Protein AF-K4A0N2-F1 (afdb_monomer_lite)

Sequence (80 aa):
MPLCTWKLFYARLRRQQPKERRKGLDTLFMLVIWSLWKEHNAGVFNQCSSSTQELLQRIKQESEHWVLAGARQLGRLFIE

Secondary structure (DSSP, 8-state):
--HHHHHHHHHHHHHHS-HHHHHHHHHHHHHHHHHHHHHHHHHHHH-----HHHHHHHHHHHHHHHHHTT-HHHHHHH--

Foldseek 3Di:
DDPVVVVVVLVVVLVPDDPLLNVLSVVLVVLLVVLVVVQVVCCVVPVDRDDPVVSVVVSVVVLVVVVVVPPVSVVVVVPD

Structure (mmCIF, N/CA/C/O backbone):
data_AF-K4A0N2-F1
#
_entry.id   AF-K4A0N2-F1
#
loop_
_atom_site.group_PDB
_atom_site.id
_atom_site.type_symbol
_atom_site.label_atom_id
_atom_site.label_alt_id
_atom_site.label_comp_id
_atom_site.label_asym_id
_atom_site.label_entity_id
_atom_site.label_seq_id
_atom_site.pdbx_PDB_ins_code
_atom_site.Cartn_x
_atom_site.Cartn_y
_atom_site.Cartn_z
_atom_site.occupancy
_atom_site.B_iso_or_equiv
_atom_site.auth_seq_id
_atom_site.auth_comp_id
_atom_site.auth_asym_id
_atom_site.auth_atom_id
_atom_site.pdbx_PDB_model_num
ATOM 1 N N . MET A 1 1 ? 5.706 -16.452 -10.583 1.00 54.09 1 MET A N 1
ATOM 2 C CA . MET A 1 1 ? 5.696 -16.310 -9.107 1.00 54.09 1 MET A CA 1
ATOM 3 C C . MET A 1 1 ? 4.507 -17.074 -8.534 1.00 54.09 1 MET A C 1
ATOM 5 O O . MET A 1 1 ? 3.396 -16.805 -8.978 1.00 54.09 1 MET A O 1
ATOM 9 N N . PRO A 1 2 ? 4.682 -18.040 -7.614 1.00 59.84 2 PRO A N 1
ATOM 10 C CA . PRO A 1 2 ? 3.565 -18.854 -7.146 1.00 59.84 2 PRO A CA 1
ATOM 11 C C . PRO A 1 2 ? 2.671 -18.043 -6.196 1.00 59.84 2 PRO A C 1
ATOM 13 O O . PRO A 1 2 ? 3.111 -17.546 -5.163 1.00 59.84 2 PRO A O 1
ATOM 16 N N . LEU A 1 3 ? 1.391 -17.929 -6.545 1.00 60.00 3 LEU A N 1
ATOM 17 C CA . LEU A 1 3 ? 0.349 -17.194 -5.809 1.00 60.00 3 LEU A CA 1
ATOM 18 C C . LEU A 1 3 ? 0.173 -17.638 -4.337 1.00 60.00 3 LEU A C 1
ATOM 20 O O . LEU A 1 3 ? -0.433 -16.916 -3.543 1.00 60.00 3 LEU A O 1
ATOM 24 N N . CYS A 1 4 ? 0.690 -18.809 -3.953 1.00 65.12 4 CYS A N 1
ATOM 25 C CA . CYS A 1 4 ? 0.529 -19.393 -2.619 1.00 65.12 4 CYS A CA 1
ATOM 26 C C . CYS A 1 4 ? 1.296 -18.643 -1.517 1.00 65.12 4 CYS A C 1
ATOM 28 O O . CYS A 1 4 ? 0.774 -18.486 -0.414 1.00 65.12 4 CYS A O 1
ATOM 30 N N . THR A 1 5 ? 2.497 -18.127 -1.796 1.00 75.00 5 THR A N 1
ATOM 31 C CA . THR A 1 5 ? 3.336 -17.462 -0.781 1.00 75.00 5 THR A CA 1
ATOM 32 C C . THR A 1 5 ? 2.768 -16.106 -0.371 1.00 75.00 5 THR A C 1
ATOM 34 O O . THR A 1 5 ? 2.710 -15.785 0.815 1.00 75.00 5 THR A O 1
ATOM 37 N N . TRP A 1 6 ? 2.266 -15.334 -1.335 1.00 76.62 6 TRP A N 1
ATOM 38 C CA . TRP A 1 6 ? 1.691 -14.011 -1.086 1.00 76.62 6 TRP A CA 1
ATOM 39 C C . TRP A 1 6 ? 0.359 -14.073 -0.343 1.00 76.62 6 TRP A C 1
ATOM 41 O O . TRP A 1 6 ? 0.129 -13.270 0.560 1.00 76.62 6 TRP A O 1
ATOM 51 N N . LYS A 1 7 ? -0.496 -15.057 -0.659 1.00 81.62 7 LYS A N 1
ATOM 52 C CA . LYS A 1 7 ? -1.752 -15.276 0.076 1.00 81.62 7 LYS A CA 1
ATOM 53 C C . LYS A 1 7 ? -1.495 -15.559 1.556 1.00 81.62 7 LYS A C 1
ATOM 55 O O . LYS A 1 7 ? -2.155 -14.970 2.409 1.00 81.62 7 LYS A O 1
ATOM 60 N N . LEU A 1 8 ? -0.522 -16.418 1.866 1.00 86.56 8 LEU A N 1
ATOM 61 C CA . LEU A 1 8 ? -0.152 -16.735 3.249 1.00 86.56 8 LEU A CA 1
ATOM 62 C C . LEU A 1 8 ? 0.496 -15.543 3.960 1.00 86.56 8 LEU A C 1
ATOM 64 O O . LEU A 1 8 ? 0.142 -15.250 5.103 1.00 86.56 8 LEU A O 1
ATOM 68 N N . PHE A 1 9 ? 1.397 -14.833 3.279 1.00 86.44 9 PHE A N 1
ATOM 69 C CA . PHE A 1 9 ? 2.022 -13.619 3.800 1.00 86.44 9 PHE A CA 1
ATOM 70 C C . PHE A 1 9 ? 0.978 -12.553 4.152 1.00 86.44 9 PHE A C 1
ATOM 72 O O . PHE A 1 9 ? 0.938 -12.075 5.284 1.00 86.44 9 PHE A O 1
ATOM 79 N N . TYR A 1 10 ? 0.071 -12.246 3.227 1.00 89.44 10 TYR A N 1
ATOM 80 C CA . TYR A 1 10 ? -0.994 -11.274 3.445 1.00 89.44 10 TYR A CA 1
ATOM 81 C C . TYR A 1 10 ? -1.965 -11.709 4.544 1.00 89.44 10 TYR A C 1
ATOM 83 O O . TYR A 1 10 ? -2.288 -10.922 5.430 1.00 89.44 10 TYR A O 1
ATOM 91 N N . ALA A 1 11 ? -2.381 -12.979 4.562 1.00 91.12 11 ALA A N 1
ATOM 92 C CA 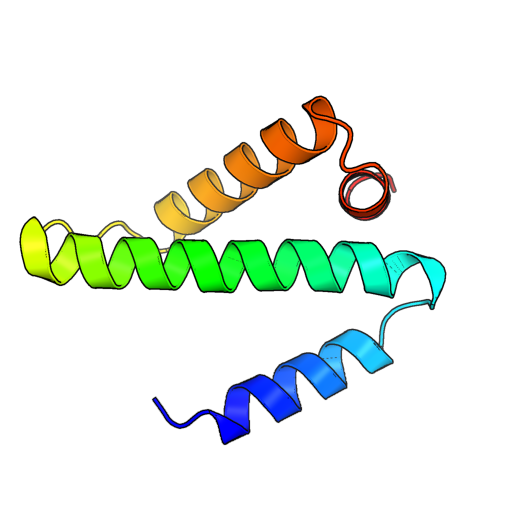. ALA A 1 11 ? -3.236 -13.504 5.624 1.00 91.12 11 ALA A CA 1
ATOM 93 C C . ALA A 1 11 ? -2.565 -13.427 7.008 1.00 91.12 11 ALA A C 1
ATOM 95 O O . ALA A 1 11 ? -3.240 -13.214 8.019 1.00 91.12 11 ALA A O 1
ATOM 96 N N . ARG A 1 12 ? -1.238 -13.592 7.081 1.00 91.75 12 ARG A N 1
ATOM 97 C CA . ARG A 1 12 ? -0.461 -13.388 8.311 1.00 91.75 12 ARG A CA 1
ATOM 98 C C . ARG A 1 12 ? -0.415 -11.909 8.697 1.00 91.75 12 ARG A C 1
ATOM 100 O O . ARG A 1 12 ? -0.776 -11.586 9.826 1.00 91.75 12 ARG A O 1
ATOM 107 N N . LEU A 1 13 ? -0.043 -11.030 7.769 1.00 90.44 13 LEU A N 1
ATOM 108 C CA . LEU A 1 13 ? 0.049 -9.583 7.984 1.00 90.44 13 LEU A CA 1
ATOM 109 C C . LEU A 1 13 ? -1.291 -8.993 8.445 1.00 90.44 13 LEU A C 1
ATOM 111 O O . LEU A 1 13 ? -1.365 -8.279 9.441 1.00 90.44 13 LEU A O 1
ATOM 115 N N . ARG A 1 14 ? -2.383 -9.373 7.779 1.00 92.81 14 ARG A N 1
ATOM 116 C CA . ARG A 1 14 ? -3.740 -8.921 8.093 1.00 92.81 14 ARG A CA 1
ATOM 117 C C . ARG A 1 14 ? -4.227 -9.382 9.464 1.00 92.81 14 ARG A C 1
ATOM 119 O O . ARG A 1 14 ? -4.965 -8.651 10.124 1.00 92.81 14 ARG A O 1
ATOM 126 N N . ARG A 1 15 ? -3.829 -10.580 9.911 1.00 93.12 15 ARG A N 1
ATOM 127 C CA . ARG A 1 15 ? -4.171 -11.089 11.252 1.00 93.12 15 ARG A CA 1
ATOM 128 C C . ARG A 1 15 ? -3.518 -10.280 12.370 1.00 93.12 15 ARG A C 1
ATOM 130 O O . ARG A 1 15 ? -4.143 -10.127 13.412 1.00 93.12 15 ARG A O 1
ATOM 137 N N . GLN A 1 16 ? -2.318 -9.751 12.139 1.00 92.50 16 GLN A N 1
ATOM 138 C CA . GLN A 1 16 ? -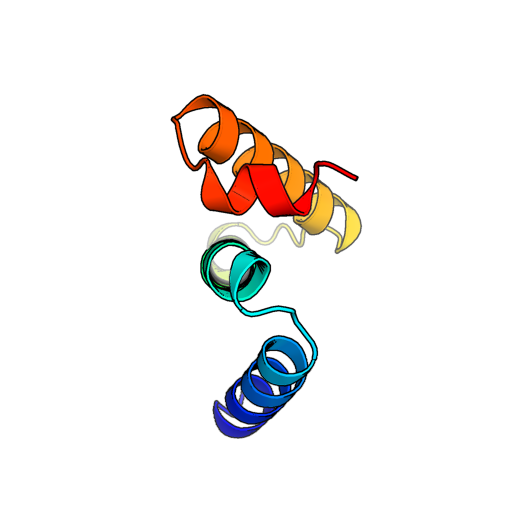1.579 -8.945 13.118 1.00 92.50 16 GLN A CA 1
ATOM 139 C C . GLN A 1 16 ? -2.144 -7.528 13.288 1.00 92.50 16 GLN A C 1
ATOM 141 O O . GLN A 1 16 ? -1.809 -6.855 14.255 1.00 92.50 16 GLN A O 1
ATOM 146 N N . GLN A 1 17 ? -3.008 -7.071 12.376 1.00 90.44 17 GLN A N 1
ATOM 147 C CA . GLN A 1 17 ? -3.592 -5.735 12.449 1.00 90.44 17 GLN A CA 1
ATOM 148 C C . GLN A 1 17 ? -4.915 -5.703 13.239 1.00 90.44 17 GLN A C 1
ATOM 150 O O . GLN A 1 17 ? -5.756 -6.609 13.076 1.00 90.44 17 GLN A O 1
ATOM 155 N N . PRO A 1 18 ? -5.156 -4.622 14.012 1.00 91.06 18 PRO A N 1
ATOM 156 C CA . PRO A 1 18 ? -6.467 -4.299 14.574 1.00 91.06 18 PRO A CA 1
ATOM 157 C C . PRO A 1 18 ? -7.549 -4.268 13.490 1.00 91.06 18 PRO A C 1
ATOM 159 O O . PRO A 1 18 ? -7.271 -3.930 12.334 1.00 91.06 18 PRO A O 1
ATOM 162 N N . LYS A 1 19 ? -8.794 -4.618 13.839 1.00 88.31 19 LYS A N 1
ATOM 163 C CA . LYS A 1 19 ? -9.899 -4.735 12.864 1.00 88.31 19 LYS A CA 1
ATOM 164 C C . LYS A 1 19 ? -10.120 -3.433 12.088 1.00 88.31 19 LYS A C 1
ATOM 166 O O . LYS A 1 19 ? -10.436 -3.474 10.901 1.00 88.31 19 LYS A O 1
ATOM 171 N N . GLU A 1 20 ? -9.888 -2.309 12.746 1.00 88.00 20 GLU A N 1
ATOM 172 C CA . GLU A 1 20 ? -10.044 -0.940 12.266 1.00 88.00 20 GLU A CA 1
ATOM 173 C C . GLU A 1 20 ? -9.022 -0.602 11.170 1.00 88.00 20 GLU A C 1
ATOM 175 O O . GLU A 1 20 ? -9.338 0.141 10.241 1.00 88.00 20 GLU A O 1
ATOM 180 N N . ARG A 1 21 ? -7.818 -1.192 11.240 1.00 88.50 21 ARG A N 1
ATOM 181 C CA . ARG A 1 21 ? -6.716 -0.980 10.285 1.00 88.50 21 ARG A CA 1
ATOM 182 C C . ARG A 1 21 ? -6.728 -1.962 9.116 1.00 88.50 21 ARG A C 1
ATOM 184 O O . ARG A 1 21 ? -6.154 -1.673 8.071 1.00 88.50 21 ARG A O 1
ATOM 191 N N . ARG A 1 22 ? -7.420 -3.102 9.238 1.00 92.44 22 ARG A N 1
ATOM 192 C CA . ARG A 1 22 ? -7.448 -4.138 8.186 1.00 92.44 22 ARG A CA 1
ATOM 193 C C . ARG A 1 22 ? -7.918 -3.604 6.842 1.00 92.44 22 ARG A C 1
ATOM 195 O O . ARG A 1 22 ? -7.272 -3.882 5.849 1.00 92.44 22 ARG A O 1
ATOM 202 N N . LYS A 1 23 ? -8.988 -2.805 6.796 1.00 89.56 23 LYS A N 1
ATOM 203 C CA . LYS A 1 23 ? -9.487 -2.293 5.510 1.00 89.56 23 LYS A CA 1
ATOM 204 C C . LYS A 1 23 ? -8.499 -1.337 4.831 1.00 89.56 23 LYS A C 1
ATOM 206 O O . LYS A 1 23 ? -8.323 -1.420 3.623 1.00 89.56 23 LYS A O 1
ATOM 211 N N . GLY A 1 24 ? -7.822 -0.482 5.601 1.00 89.94 24 GLY A N 1
ATOM 212 C CA . GLY A 1 24 ? -6.740 0.352 5.076 1.00 89.94 24 GLY A CA 1
ATOM 213 C C . GLY A 1 24 ? -5.579 -0.491 4.550 1.00 89.94 24 GLY A C 1
ATOM 214 O O . GLY A 1 24 ? -5.068 -0.221 3.466 1.00 89.94 24 GLY A O 1
ATOM 215 N N . LEU A 1 25 ? -5.207 -1.550 5.282 1.00 91.44 25 LEU A N 1
ATOM 216 C CA . LEU A 1 25 ? -4.158 -2.483 4.863 1.00 91.44 25 LEU A CA 1
ATOM 217 C C . LEU A 1 25 ? -4.545 -3.205 3.569 1.00 91.44 25 LEU A C 1
ATOM 219 O O . LEU A 1 25 ? -3.704 -3.360 2.692 1.00 91.44 25 LEU A O 1
ATOM 223 N N . ASP A 1 26 ? -5.805 -3.620 3.440 1.00 91.62 26 ASP A N 1
ATOM 224 C CA . ASP A 1 26 ? -6.338 -4.276 2.247 1.00 91.62 26 ASP A CA 1
ATOM 225 C C . ASP A 1 26 ? -6.188 -3.347 1.018 1.00 91.62 26 ASP A C 1
ATOM 227 O O . ASP A 1 26 ? -5.693 -3.780 -0.024 1.00 91.62 26 ASP A O 1
ATOM 231 N N . THR A 1 27 ? -6.510 -2.052 1.158 1.00 91.00 27 THR A N 1
ATOM 232 C CA . THR A 1 27 ? -6.299 -1.035 0.108 1.00 91.00 27 THR A CA 1
ATOM 233 C C . THR A 1 27 ? -4.818 -0.821 -0.212 1.00 91.00 27 THR A C 1
ATOM 235 O O . THR A 1 27 ? -4.437 -0.848 -1.381 1.00 91.00 27 THR A O 1
ATOM 238 N N . LEU A 1 28 ? -3.967 -0.636 0.803 1.00 90.88 28 LEU A N 1
ATOM 239 C CA . LEU A 1 28 ? -2.531 -0.419 0.604 1.00 90.88 28 LEU A CA 1
ATOM 240 C C . LEU A 1 28 ? -1.874 -1.622 -0.082 1.00 90.88 28 LEU A C 1
ATOM 242 O O . LEU A 1 28 ? -1.071 -1.466 -0.997 1.00 90.88 28 LEU A O 1
ATOM 246 N N . PHE A 1 29 ? -2.239 -2.833 0.330 1.00 90.81 29 PHE A N 1
ATOM 247 C CA . PHE A 1 29 ? -1.720 -4.062 -0.252 1.00 90.81 29 PHE A CA 1
ATOM 248 C C . PHE A 1 29 ? -2.110 -4.200 -1.729 1.00 90.81 29 PHE A C 1
ATOM 250 O O . PHE A 1 29 ? -1.275 -4.580 -2.550 1.00 90.81 29 PHE A O 1
ATOM 257 N N . MET A 1 30 ? -3.340 -3.815 -2.090 1.00 90.44 30 MET A N 1
ATOM 258 C CA . MET A 1 30 ? -3.752 -3.730 -3.494 1.00 90.44 30 MET A CA 1
ATOM 259 C C . MET A 1 30 ? -2.940 -2.690 -4.276 1.00 90.44 30 MET A C 1
ATOM 261 O O . MET A 1 30 ? -2.522 -2.990 -5.391 1.00 90.44 30 MET A O 1
ATOM 265 N N . LEU A 1 31 ? -2.644 -1.518 -3.700 1.00 90.00 31 LEU A N 1
ATOM 266 C CA . LEU A 1 31 ? -1.793 -0.501 -4.341 1.00 90.00 31 LEU A CA 1
ATOM 267 C C . LEU A 1 31 ? -0.363 -0.997 -4.591 1.00 90.00 31 LEU A C 1
ATOM 269 O O . LEU A 1 31 ? 0.207 -0.727 -5.650 1.00 90.00 31 LEU A O 1
ATOM 273 N N . VAL A 1 32 ? 0.208 -1.752 -3.649 1.00 89.94 32 VAL A N 1
ATOM 274 C CA . VAL A 1 32 ? 1.532 -2.375 -3.806 1.00 89.94 32 VAL A CA 1
ATOM 275 C C . VAL A 1 32 ? 1.516 -3.391 -4.949 1.00 89.94 32 VAL A C 1
ATOM 277 O O . VAL A 1 32 ? 2.370 -3.323 -5.832 1.00 89.94 32 VAL A O 1
ATOM 280 N N . ILE A 1 33 ? 0.530 -4.296 -4.977 1.00 89.38 33 ILE A N 1
ATOM 281 C CA . ILE A 1 33 ? 0.384 -5.287 -6.058 1.00 89.38 33 ILE A CA 1
ATOM 282 C C . ILE A 1 33 ? 0.199 -4.593 -7.408 1.00 89.38 33 ILE A C 1
ATOM 284 O O . ILE A 1 33 ? 0.860 -4.954 -8.381 1.00 89.38 33 ILE A O 1
ATOM 288 N N . TRP A 1 34 ? -0.674 -3.589 -7.464 1.00 88.62 34 TRP A N 1
ATOM 289 C CA . TRP A 1 34 ? -0.934 -2.809 -8.669 1.00 88.62 34 TRP A CA 1
ATOM 290 C C . TRP A 1 34 ? 0.330 -2.123 -9.188 1.00 88.62 34 TRP A C 1
ATOM 292 O O . TRP A 1 34 ? 0.616 -2.160 -10.383 1.00 88.62 34 TRP A O 1
ATOM 302 N N . SER A 1 35 ? 1.124 -1.537 -8.294 1.00 87.25 35 SER A N 1
ATOM 303 C CA . SER A 1 35 ? 2.360 -0.851 -8.671 1.00 87.25 35 SER A CA 1
ATOM 304 C C . SER A 1 35 ? 3.420 -1.831 -9.166 1.00 87.25 35 SER A C 1
ATOM 306 O O . SER A 1 35 ? 4.018 -1.587 -10.206 1.00 87.25 35 SER A O 1
ATOM 308 N N . LEU A 1 36 ? 3.581 -2.984 -8.508 1.00 85.19 36 LEU A N 1
ATOM 309 C CA . LEU A 1 36 ? 4.460 -4.062 -8.977 1.00 85.19 36 LEU A CA 1
ATOM 310 C C . LEU A 1 36 ? 4.044 -4.594 -10.354 1.00 85.19 36 LEU A C 1
ATOM 312 O O . LEU A 1 36 ? 4.898 -4.868 -11.194 1.00 85.19 36 LEU A O 1
ATOM 316 N N . TRP A 1 37 ? 2.739 -4.723 -10.602 1.00 85.62 37 TRP A N 1
ATOM 317 C CA . TRP A 1 37 ? 2.224 -5.119 -11.910 1.00 85.62 37 TRP A CA 1
ATOM 318 C C . TRP A 1 37 ? 2.530 -4.066 -12.984 1.00 85.62 37 TRP A C 1
ATOM 320 O O . TRP A 1 37 ? 2.989 -4.422 -14.070 1.00 85.62 37 TRP A O 1
ATOM 330 N N . LYS A 1 38 ? 2.345 -2.774 -12.674 1.00 83.44 38 LYS A N 1
ATOM 331 C CA . LYS A 1 38 ? 2.722 -1.669 -13.571 1.00 83.44 38 LYS A CA 1
ATOM 332 C C . LYS A 1 38 ? 4.219 -1.672 -13.884 1.00 83.44 38 LYS A C 1
ATOM 334 O O . LYS A 1 38 ? 4.560 -1.557 -15.052 1.00 83.44 38 LYS A O 1
ATOM 339 N N . GLU A 1 39 ? 5.090 -1.849 -12.889 1.00 82.38 39 GLU A N 1
ATOM 340 C CA . GLU A 1 39 ? 6.547 -1.938 -13.092 1.00 82.38 39 GLU A CA 1
ATOM 341 C C . GLU A 1 39 ? 6.935 -3.132 -13.960 1.00 82.38 39 GLU A C 1
ATOM 343 O O . GLU A 1 39 ? 7.723 -3.000 -14.890 1.00 82.38 39 GLU A O 1
ATOM 348 N N . HIS A 1 40 ? 6.347 -4.301 -13.701 1.00 76.31 40 HIS A N 1
ATOM 349 C CA . HIS A 1 40 ? 6.615 -5.490 -14.501 1.00 76.31 40 HIS A CA 1
ATOM 350 C C . HIS A 1 40 ? 6.200 -5.286 -15.967 1.00 76.31 40 HIS A C 1
ATOM 352 O O . HIS A 1 40 ? 6.937 -5.657 -16.877 1.00 76.31 40 HIS A O 1
ATOM 358 N N . ASN A 1 41 ? 5.051 -4.652 -16.216 1.00 77.81 41 ASN A N 1
ATOM 359 C CA . ASN A 1 41 ? 4.637 -4.305 -17.574 1.00 77.81 41 ASN A CA 1
ATOM 360 C C . ASN A 1 41 ? 5.512 -3.206 -18.188 1.00 77.81 41 ASN A C 1
ATOM 362 O O . ASN A 1 41 ? 5.887 -3.310 -19.351 1.00 77.81 41 ASN A O 1
ATOM 366 N N . ALA A 1 42 ? 5.894 -2.184 -17.424 1.00 69.25 42 ALA A N 1
ATOM 367 C CA . ALA A 1 42 ? 6.801 -1.139 -17.890 1.00 69.25 42 ALA A CA 1
ATOM 368 C C . ALA A 1 42 ? 8.179 -1.708 -18.265 1.00 69.25 42 ALA A C 1
ATOM 370 O O . ALA A 1 42 ? 8.750 -1.288 -19.266 1.00 69.25 42 ALA A O 1
ATOM 371 N N . GLY A 1 43 ? 8.678 -2.711 -17.538 1.00 63.94 43 GLY A N 1
ATOM 372 C CA . GLY A 1 43 ? 9.913 -3.422 -17.874 1.00 63.94 43 GLY A CA 1
ATOM 373 C C . GLY A 1 43 ? 9.830 -4.186 -19.200 1.00 63.94 43 GLY A C 1
ATOM 374 O O . GLY A 1 43 ? 10.795 -4.189 -19.960 1.00 63.94 43 GLY A O 1
ATOM 375 N N . VAL A 1 44 ? 8.668 -4.767 -19.521 1.00 60.38 44 VAL A N 1
ATOM 376 C CA . VAL A 1 44 ? 8.430 -5.455 -20.804 1.00 60.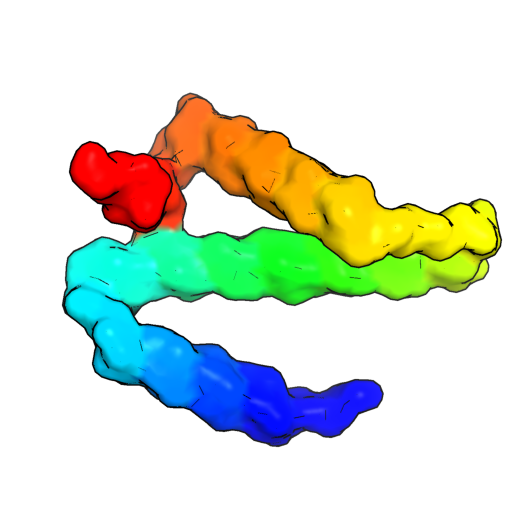38 44 VAL A CA 1
ATOM 377 C C . VAL A 1 44 ? 8.347 -4.468 -21.976 1.00 60.38 44 VAL A C 1
ATOM 379 O O . VAL A 1 44 ? 8.804 -4.791 -23.069 1.00 60.38 44 VAL A O 1
ATOM 382 N N . PHE A 1 45 ? 7.801 -3.267 -21.760 1.00 54.47 45 PHE A N 1
ATOM 383 C CA . PHE A 1 45 ? 7.571 -2.287 -22.831 1.00 54.47 45 PHE A CA 1
ATOM 384 C C . PHE A 1 45 ? 8.644 -1.193 -22.961 1.00 54.47 45 PHE A C 1
ATOM 386 O O . PHE A 1 45 ? 8.758 -0.610 -24.034 1.00 54.47 45 PHE A O 1
ATOM 393 N N . ASN A 1 46 ? 9.423 -0.900 -21.914 1.00 58.78 46 ASN A N 1
ATOM 394 C CA . ASN A 1 46 ? 10.247 0.315 -21.846 1.00 58.78 46 ASN A CA 1
ATOM 395 C C . ASN A 1 46 ? 11.694 0.096 -21.358 1.00 58.78 46 ASN A C 1
ATOM 397 O O . ASN A 1 46 ? 12.417 1.077 -21.232 1.00 58.78 46 ASN A O 1
ATOM 401 N N . GLN A 1 47 ? 12.120 -1.143 -21.053 1.00 57.38 47 GLN A N 1
ATOM 402 C CA . GLN A 1 47 ? 13.468 -1.533 -20.558 1.00 57.38 47 GLN A CA 1
ATOM 403 C C . GLN A 1 47 ? 14.014 -0.763 -19.331 1.00 57.38 47 GLN A C 1
ATOM 405 O O . GLN A 1 47 ? 15.088 -1.080 -18.823 1.00 57.38 47 GLN A O 1
ATOM 410 N N . CYS A 1 48 ? 13.278 0.207 -18.797 1.00 57.41 48 CYS A N 1
ATOM 411 C CA . CYS A 1 48 ? 13.646 0.957 -17.610 1.00 57.41 48 CYS A CA 1
ATOM 412 C C . CYS A 1 48 ? 13.247 0.161 -16.369 1.00 57.41 48 CYS A C 1
ATOM 414 O O . CYS A 1 48 ? 12.067 0.028 -16.052 1.00 57.41 48 CYS A O 1
ATOM 416 N N . SER A 1 49 ? 14.242 -0.369 -15.661 1.00 59.97 49 SER A N 1
ATOM 417 C CA . SER A 1 49 ? 14.047 -0.933 -14.326 1.00 5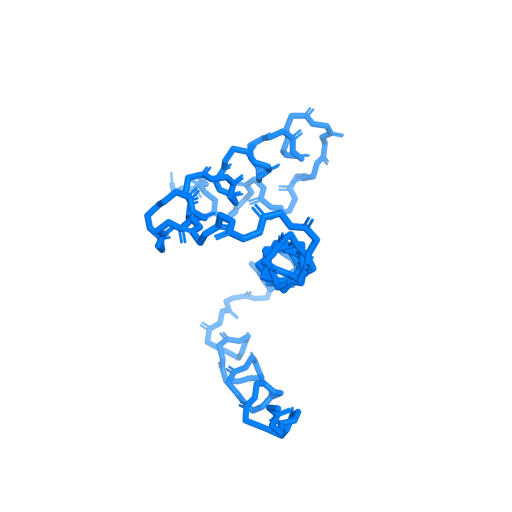9.97 49 SER A CA 1
ATOM 418 C C . SER A 1 49 ? 14.122 0.202 -13.308 1.00 59.97 49 SER A C 1
ATOM 420 O O . SER A 1 49 ? 15.210 0.708 -13.040 1.00 59.97 49 SER A O 1
ATOM 422 N N . SER A 1 50 ? 12.983 0.627 -12.758 1.00 69.38 50 SER A N 1
ATOM 423 C CA . SER A 1 50 ? 12.985 1.553 -11.622 1.00 69.38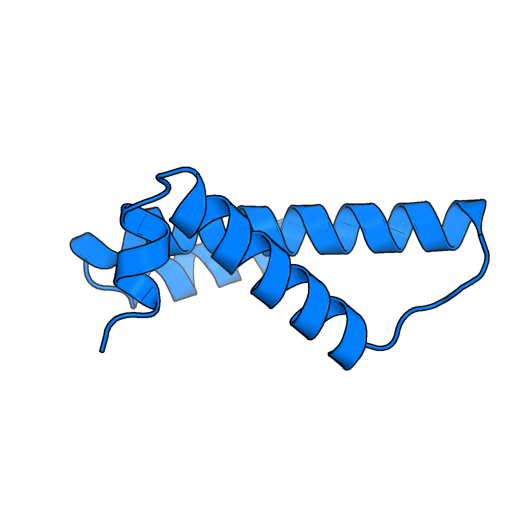 50 SER A CA 1
ATOM 424 C C . SER A 1 50 ? 13.554 0.866 -10.383 1.00 69.38 50 SER A C 1
ATOM 426 O O . SER A 1 50 ? 13.345 -0.328 -10.153 1.00 69.38 50 SER A O 1
ATOM 428 N N . SER A 1 51 ? 14.287 1.620 -9.566 1.00 80.38 51 SER A N 1
ATOM 429 C CA . SER A 1 51 ? 14.813 1.076 -8.313 1.00 80.38 51 SER A CA 1
ATOM 430 C C . SER A 1 51 ? 13.674 0.782 -7.331 1.00 80.38 51 SER A C 1
ATOM 432 O O . SER A 1 51 ? 12.611 1.408 -7.365 1.00 80.38 51 SER A O 1
ATOM 434 N N . THR A 1 52 ? 13.900 -0.129 -6.381 1.00 80.12 52 THR A N 1
ATOM 435 C CA . THR A 1 52 ? 12.933 -0.401 -5.303 1.00 80.12 52 THR A CA 1
ATOM 436 C C . THR A 1 52 ? 12.538 0.876 -4.549 1.00 80.12 52 THR A C 1
ATOM 438 O O . THR A 1 52 ? 11.394 1.008 -4.121 1.00 80.12 52 THR A O 1
ATOM 441 N N . GLN A 1 53 ? 13.458 1.836 -4.404 1.00 82.81 53 GLN A N 1
ATOM 442 C CA . GLN A 1 53 ? 13.187 3.113 -3.740 1.00 82.81 53 GLN A CA 1
ATOM 443 C C . GLN A 1 53 ? 12.234 3.999 -4.548 1.00 82.81 53 GLN A C 1
ATOM 445 O O . GLN A 1 53 ? 11.310 4.569 -3.972 1.00 82.81 53 GLN A O 1
ATOM 450 N N . GLU A 1 54 ? 12.405 4.070 -5.868 1.00 84.62 54 GLU A N 1
ATOM 451 C CA . GLU A 1 54 ? 11.492 4.811 -6.747 1.00 84.62 54 GLU A CA 1
ATOM 452 C C . GLU A 1 54 ? 10.084 4.214 -6.720 1.00 84.62 54 GLU A C 1
ATOM 454 O O . GLU A 1 54 ? 9.099 4.944 -6.609 1.00 84.62 54 GLU A O 1
ATOM 459 N N . LEU A 1 55 ? 9.976 2.882 -6.748 1.00 86.06 55 LEU A N 1
ATOM 460 C CA . LEU A 1 55 ? 8.690 2.198 -6.641 1.00 86.06 55 LEU A CA 1
ATOM 461 C C . LEU A 1 55 ? 7.999 2.500 -5.304 1.00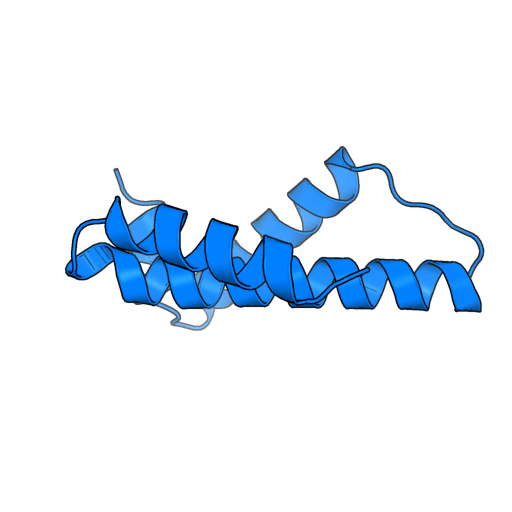 86.06 55 LEU A C 1
ATOM 463 O O . LEU A 1 55 ? 6.801 2.783 -5.272 1.00 86.06 55 LEU A O 1
ATOM 467 N N . LEU A 1 56 ? 8.748 2.477 -4.198 1.00 86.12 56 LEU A N 1
ATOM 468 C CA . LEU A 1 56 ? 8.221 2.831 -2.879 1.00 86.12 56 LEU A CA 1
ATOM 469 C C . LEU A 1 56 ? 7.755 4.290 -2.821 1.00 86.12 56 LEU A C 1
ATOM 471 O O . LEU A 1 56 ? 6.686 4.562 -2.273 1.00 86.12 56 LEU A O 1
ATOM 475 N N . GLN A 1 57 ? 8.510 5.221 -3.410 1.00 88.75 57 GLN A N 1
ATOM 476 C CA . GLN A 1 57 ? 8.102 6.624 -3.507 1.00 88.75 57 GLN A CA 1
ATOM 477 C C . GLN A 1 57 ? 6.819 6.789 -4.326 1.00 88.75 57 GLN A C 1
ATOM 479 O O . GLN A 1 57 ? 5.911 7.489 -3.879 1.00 88.75 57 GLN A O 1
ATOM 484 N N . ARG A 1 58 ? 6.693 6.095 -5.465 1.00 88.50 58 ARG A N 1
ATOM 485 C CA . ARG A 1 58 ? 5.467 6.097 -6.281 1.00 88.50 58 ARG A CA 1
ATOM 486 C C . ARG A 1 58 ? 4.268 5.551 -5.510 1.00 88.50 58 ARG A C 1
ATOM 488 O O . ARG A 1 58 ? 3.212 6.171 -5.525 1.00 88.50 58 ARG A O 1
ATOM 495 N N . ILE A 1 59 ? 4.426 4.431 -4.801 1.00 90.25 59 ILE A N 1
ATOM 496 C CA . ILE A 1 59 ? 3.357 3.854 -3.967 1.00 90.25 59 ILE A CA 1
ATOM 497 C C . ILE A 1 59 ? 2.940 4.837 -2.870 1.00 90.25 59 ILE A C 1
ATOM 499 O O . ILE A 1 59 ? 1.746 5.007 -2.628 1.00 90.25 59 ILE A O 1
ATOM 503 N N . LYS A 1 60 ? 3.904 5.506 -2.223 1.00 89.81 60 LYS A N 1
ATOM 504 C CA . LYS A 1 60 ? 3.620 6.523 -1.206 1.00 89.81 60 LYS A CA 1
ATOM 505 C C . LYS A 1 60 ? 2.827 7.689 -1.799 1.00 89.81 60 LYS A C 1
ATOM 507 O O . LYS A 1 60 ? 1.762 8.010 -1.279 1.00 89.81 60 LYS A O 1
ATOM 512 N N . GLN A 1 61 ? 3.291 8.261 -2.906 1.00 90.81 61 GLN A N 1
ATOM 513 C CA . GLN A 1 61 ? 2.588 9.344 -3.594 1.00 90.81 61 GLN A CA 1
ATOM 514 C C . GLN A 1 61 ? 1.176 8.917 -4.007 1.00 90.81 61 GLN A C 1
ATOM 516 O O . GLN A 1 61 ? 0.216 9.624 -3.729 1.00 90.81 61 GLN A O 1
ATOM 521 N N . GLU A 1 62 ? 1.010 7.746 -4.622 1.00 91.06 62 GLU A N 1
ATOM 522 C CA . GLU A 1 62 ? -0.306 7.211 -4.993 1.00 91.06 62 GLU A CA 1
ATOM 523 C C . GLU A 1 62 ? -1.208 7.066 -3.757 1.00 91.06 62 GLU A C 1
ATOM 525 O O . GLU A 1 62 ? -2.368 7.471 -3.777 1.00 91.06 62 GLU A O 1
ATOM 530 N N . SER A 1 63 ? -0.668 6.564 -2.644 1.00 89.88 63 SER A N 1
ATOM 531 C CA . SER A 1 63 ? -1.426 6.442 -1.400 1.00 89.88 63 SER A CA 1
ATOM 532 C C . SER A 1 63 ? -1.895 7.799 -0.862 1.00 89.88 63 SER A C 1
ATOM 534 O O . SER A 1 63 ? -3.048 7.912 -0.451 1.00 89.88 63 SER A O 1
ATOM 536 N N . GLU A 1 64 ? -1.063 8.842 -0.939 1.00 90.75 64 GLU A N 1
ATOM 537 C CA . GLU A 1 64 ? -1.429 10.214 -0.564 1.00 90.75 64 GLU A CA 1
ATOM 538 C C . GLU A 1 64 ? -2.543 10.761 -1.468 1.00 90.75 64 GLU A C 1
ATOM 540 O O . GLU A 1 64 ? -3.547 11.267 -0.963 1.00 90.75 64 GLU A O 1
ATOM 545 N N . HIS A 1 65 ? -2.437 10.579 -2.789 1.00 92.00 65 HIS A N 1
ATOM 546 C CA . HIS A 1 65 ? -3.483 10.984 -3.737 1.00 92.00 65 HIS A CA 1
ATOM 547 C C . HIS A 1 65 ? -4.820 10.296 -3.447 1.00 92.00 65 HIS A C 1
ATOM 549 O O . HIS A 1 65 ? -5.869 10.937 -3.483 1.00 92.00 65 HIS A O 1
ATOM 555 N N . TRP A 1 66 ? -4.806 9.006 -3.108 1.00 89.75 66 TRP A N 1
ATOM 556 C CA . TRP A 1 66 ? -6.022 8.271 -2.761 1.00 89.75 66 TRP A CA 1
ATOM 557 C C . TRP A 1 66 ? -6.637 8.773 -1.458 1.00 89.75 66 TRP A C 1
ATOM 559 O O . TRP A 1 66 ? -7.860 8.883 -1.353 1.00 89.75 66 TRP A O 1
ATOM 569 N N . VAL A 1 67 ? -5.812 9.106 -0.464 1.00 91.25 67 VAL A N 1
ATOM 570 C CA . VAL A 1 67 ? -6.283 9.724 0.782 1.00 91.25 67 VAL A CA 1
ATOM 571 C C . VAL A 1 67 ? -6.943 11.071 0.497 1.00 91.25 67 VAL A C 1
ATOM 573 O O . VAL A 1 67 ? -8.059 11.294 0.972 1.00 91.25 67 VAL A O 1
ATOM 576 N N . LEU A 1 68 ? -6.316 11.918 -0.325 1.00 90.12 68 LEU A N 1
ATOM 577 C CA . LEU A 1 68 ? -6.876 13.203 -0.762 1.00 90.12 68 LEU A CA 1
ATOM 578 C C . LEU A 1 68 ? -8.185 13.030 -1.548 1.00 90.12 68 LEU A C 1
ATOM 580 O O . LEU A 1 68 ? -9.126 13.793 -1.347 1.00 90.12 68 LEU A O 1
ATOM 584 N N . ALA A 1 69 ? -8.293 11.978 -2.362 1.00 91.38 69 ALA A N 1
ATOM 585 C CA . ALA A 1 69 ? -9.514 11.605 -3.078 1.00 91.38 69 ALA A CA 1
ATOM 586 C C . ALA A 1 69 ? -10.605 10.987 -2.175 1.00 91.38 69 ALA A C 1
ATOM 588 O O . ALA A 1 69 ? -11.681 10.627 -2.651 1.00 91.38 69 ALA A O 1
ATOM 589 N N . GLY A 1 70 ? -10.358 10.859 -0.867 1.00 89.69 70 GLY A N 1
ATOM 590 C CA . GLY A 1 70 ? -11.350 10.415 0.109 1.00 89.69 70 GLY A CA 1
ATOM 591 C C . GLY A 1 70 ? -11.219 8.960 0.563 1.00 89.69 70 GLY A C 1
ATOM 592 O O . GLY A 1 70 ? -12.130 8.456 1.228 1.00 89.69 70 GLY A O 1
ATOM 593 N N . ALA A 1 71 ? -10.100 8.276 0.299 1.00 89.44 71 ALA A N 1
ATOM 594 C CA . ALA A 1 71 ? -9.798 6.953 0.856 1.00 89.44 71 ALA A CA 1
ATOM 595 C C . ALA A 1 71 ? -9.472 7.030 2.365 1.00 89.44 71 ALA A C 1
ATOM 597 O O . ALA A 1 71 ? -8.368 6.740 2.824 1.00 89.44 71 ALA A O 1
ATOM 598 N N . ARG A 1 72 ? -10.470 7.390 3.180 1.00 86.50 72 ARG A N 1
ATOM 599 C CA . ARG A 1 72 ? -10.341 7.654 4.628 1.00 86.50 72 ARG A CA 1
ATOM 600 C C . ARG A 1 72 ? -9.728 6.492 5.415 1.00 86.50 72 ARG A C 1
ATOM 602 O O . ARG A 1 72 ? -9.061 6.708 6.417 1.00 86.50 72 ARG A O 1
ATOM 609 N N . GLN A 1 73 ? -9.969 5.255 4.983 1.00 86.19 73 GLN A N 1
ATOM 610 C CA . GLN A 1 73 ? -9.467 4.046 5.651 1.00 86.19 73 GLN A CA 1
ATOM 611 C C . GLN A 1 73 ? -7.972 3.825 5.408 1.00 86.19 73 GLN A C 1
ATOM 613 O O . GLN A 1 73 ? -7.290 3.325 6.295 1.00 86.19 73 GLN A O 1
ATOM 618 N N . LEU A 1 74 ? -7.472 4.238 4.240 1.00 86.44 74 LEU A N 1
ATOM 619 C CA . LEU A 1 74 ? -6.047 4.275 3.930 1.00 86.44 74 LEU A CA 1
ATOM 620 C C . LEU A 1 74 ? -5.362 5.388 4.735 1.00 86.44 74 LEU A C 1
ATOM 622 O O . LEU A 1 74 ? -4.331 5.146 5.347 1.00 86.44 74 LEU A O 1
ATOM 626 N N . GLY A 1 75 ? -5.993 6.563 4.850 1.00 84.19 75 GLY A N 1
ATOM 627 C CA . GLY A 1 75 ? -5.465 7.679 5.648 1.00 84.19 75 GLY A CA 1
ATOM 628 C C . GLY A 1 75 ? -5.299 7.332 7.130 1.00 84.19 75 GLY A C 1
ATOM 629 O O . GLY A 1 75 ? -4.292 7.668 7.741 1.00 84.19 75 GLY A O 1
ATOM 630 N N . ARG A 1 76 ? -6.231 6.553 7.691 1.00 85.50 76 ARG A N 1
ATOM 631 C CA . ARG A 1 76 ? -6.159 6.038 9.072 1.00 85.50 76 ARG A CA 1
ATOM 632 C C . ARG A 1 76 ? -4.991 5.081 9.345 1.00 85.50 76 ARG A C 1
ATOM 634 O O . ARG A 1 76 ? -4.774 4.739 10.503 1.00 85.50 76 ARG A O 1
ATOM 641 N N . LEU A 1 77 ? -4.279 4.608 8.319 1.00 82.94 77 LEU A N 1
ATOM 642 C CA . LEU A 1 77 ? -3.037 3.855 8.516 1.00 82.94 77 LEU A CA 1
ATOM 643 C C . LEU A 1 77 ? -1.832 4.756 8.792 1.00 82.94 77 LEU A C 1
ATOM 645 O O . LEU A 1 77 ? -0.910 4.308 9.462 1.00 82.94 77 LEU A O 1
ATOM 649 N N . PHE A 1 78 ? -1.834 5.975 8.251 1.00 72.56 78 PHE A N 1
ATOM 650 C CA . PHE A 1 78 ? -0.711 6.914 8.328 1.00 72.56 78 PHE A CA 1
ATOM 651 C C . PHE A 1 78 ? -0.847 7.922 9.472 1.00 72.56 78 PHE A C 1
ATOM 653 O O . PHE A 1 78 ? 0.116 8.602 9.804 1.00 72.56 78 PHE A O 1
ATOM 660 N N . ILE A 1 79 ? -2.044 8.024 10.051 1.00 61.94 79 ILE A N 1
ATOM 661 C CA . ILE A 1 79 ? -2.302 8.799 11.262 1.00 61.94 79 ILE A CA 1
ATOM 662 C C . ILE A 1 79 ? -1.901 7.918 12.455 1.00 61.94 79 ILE A C 1
ATOM 664 O O . ILE A 1 79 ? -2.644 7.002 12.830 1.00 61.94 79 ILE A O 1
ATOM 668 N N . GLU A 1 80 ? -0.702 8.157 12.987 1.00 46.19 80 GLU A N 1
ATOM 669 C CA . GLU A 1 80 ? -0.361 7.869 14.389 1.00 46.19 80 GLU A CA 1
ATOM 670 C C . GLU A 1 80 ? -0.804 9.029 15.282 1.00 46.19 80 GLU A C 1
ATOM 672 O O . GLU A 1 80 ? -0.635 10.198 14.864 1.00 46.19 80 GLU A O 1
#

Organism: Setaria italica (NCBI:txid4555)

pLDDT: mean 82.3, std 11.81, range [46.19, 93.12]

Radius of gyration: 14.03 Å; chains: 1; bounding box: 26×33×37 Å